Protein AF-A0A9K3DNF1-F1 (afdb_monomer)

Secondary structure (DSSP, 8-state):
------GGGPPP---HHHHHHHHHHHT--GGG---PPPTT--GGGPPTT-----HHHHHHH-PPP---HHHHHHHHHHT--GGGS-HHHHTT---

Solvent-accessible surface area (backbone atoms only — not comparable to full-atom values): 6182 Å² total; per-residue (Å²): 139,76,80,82,72,63,66,59,80,43,60,48,82,58,47,56,67,56,49,52,50,49,26,62,77,64,70,51,64,70,90,72,65,83,71,52,62,51,69,86,45,34,60,86,68,54,57,89,98,56,80,48,76,53,69,67,53,41,70,73,66,71,57,81,76,77,88,40,70,69,55,52,50,51,32,56,72,71,70,46,39,62,69,71,54,48,73,79,64,59,70,70,75,68,134

Sequence (95 aa):
MGACKDLSVSFSRLTQEEVEAFCMEWGIGLKFNPVAPGCDKSVDQCPSGSIALYCRHFEFSNLRHPFSTFVLNVLEYYRVSFGQIHPNGMARVTF

pLDDT: mean 74.96, std 14.17, range [34.84, 92.94]

Mean predicted aligned error: 8.55 Å

Foldseek 3Di:
DPPPPDLQPDFDPDDPVNQVVLCVVLVNDCVLVDDDDDRPDGLLNDDQPDADEDSVVCVVLVDRDPPDPVVSVVCNVVVHHPPVCDSVNCVVPDD

Structure (mmCIF, N/CA/C/O backbone):
data_AF-A0A9K3DNF1-F1
#
_entry.id   AF-A0A9K3DNF1-F1
#
loop_
_atom_site.group_PDB
_atom_site.id
_atom_site.type_symbol
_atom_site.label_atom_id
_atom_site.label_alt_id
_atom_site.label_comp_id
_atom_site.label_asym_id
_atom_site.label_entity_id
_atom_site.label_seq_id
_atom_site.pdbx_PDB_ins_code
_atom_site.Cartn_x
_atom_site.Cartn_y
_atom_site.Cartn_z
_atom_site.occupancy
_atom_site.B_iso_or_equiv
_atom_site.auth_seq_id
_atom_site.auth_comp_id
_atom_site.auth_asym_id
_atom_site.auth_atom_id
_atom_site.pdbx_PDB_model_num
ATOM 1 N N . MET A 1 1 ? 14.290 -9.248 -23.546 1.00 35.06 1 MET A N 1
ATOM 2 C CA . MET A 1 1 ? 13.600 -10.387 -22.903 1.00 35.06 1 MET A CA 1
ATOM 3 C C . MET A 1 1 ? 14.280 -10.669 -21.571 1.00 35.06 1 MET A C 1
ATOM 5 O O . MET A 1 1 ? 15.208 -11.460 -21.519 1.00 35.06 1 MET A O 1
ATOM 9 N N . GLY A 1 2 ? 13.903 -9.946 -20.516 1.00 43.19 2 GLY A N 1
ATOM 10 C CA . GLY A 1 2 ? 14.322 -10.290 -19.157 1.00 43.19 2 GLY A CA 1
ATOM 11 C C . GLY A 1 2 ? 13.291 -11.254 -18.589 1.00 43.19 2 GLY A C 1
ATOM 12 O O . GLY A 1 2 ? 12.101 -10.973 -18.707 1.00 43.19 2 GLY A O 1
ATOM 13 N N . ALA A 1 3 ? 13.725 -12.392 -18.048 1.00 47.84 3 ALA A N 1
ATOM 14 C CA . ALA A 1 3 ? 12.833 -13.327 -17.374 1.00 47.84 3 ALA A CA 1
ATOM 15 C C . ALA A 1 3 ? 11.945 -12.562 -16.380 1.00 47.84 3 ALA A C 1
ATOM 17 O O . ALA A 1 3 ? 12.449 -11.756 -15.592 1.00 47.84 3 ALA A O 1
ATOM 18 N N . CYS A 1 4 ? 10.632 -12.783 -16.461 1.00 55.00 4 CYS A N 1
ATOM 19 C CA . CYS A 1 4 ? 9.657 -12.239 -15.528 1.00 55.00 4 CYS A CA 1
ATOM 20 C C . CYS A 1 4 ? 9.979 -12.845 -14.159 1.00 55.00 4 CYS A C 1
ATOM 22 O O . CYS A 1 4 ? 9.591 -13.975 -13.878 1.00 55.00 4 CYS A O 1
ATOM 24 N N . LYS A 1 5 ? 10.806 -12.153 -13.363 1.00 59.12 5 LYS A N 1
ATOM 25 C CA . LYS A 1 5 ? 11.137 -12.584 -12.005 1.00 59.12 5 LYS A CA 1
ATOM 26 C C . LYS A 1 5 ? 9.823 -12.724 -11.261 1.00 59.12 5 LYS A C 1
ATOM 28 O O . LYS A 1 5 ? 9.079 -11.751 -11.152 1.00 59.12 5 LYS A O 1
ATOM 33 N N . ASP A 1 6 ? 9.549 -13.931 -10.794 1.00 65.81 6 ASP A N 1
ATOM 34 C CA . ASP A 1 6 ? 8.395 -14.178 -9.960 1.00 65.81 6 ASP A CA 1
ATOM 35 C C . ASP A 1 6 ? 8.570 -13.392 -8.653 1.00 65.81 6 ASP A C 1
ATOM 37 O O . ASP A 1 6 ? 9.475 -13.635 -7.847 1.00 65.81 6 ASP A O 1
ATOM 41 N N . LEU A 1 7 ? 7.742 -12.361 -8.496 1.00 64.88 7 LEU A N 1
ATOM 42 C CA . LEU A 1 7 ? 7.775 -11.483 -7.334 1.00 64.88 7 LEU A CA 1
ATOM 43 C C . LEU A 1 7 ? 7.215 -12.179 -6.090 1.00 64.88 7 LEU A C 1
ATOM 45 O O . LEU A 1 7 ? 7.453 -11.697 -4.985 1.00 64.88 7 LEU A O 1
ATOM 49 N N . SER A 1 8 ? 6.506 -13.303 -6.243 1.00 63.25 8 SER A N 1
ATOM 50 C CA . SER A 1 8 ? 5.999 -14.083 -5.110 1.00 63.25 8 SER A CA 1
ATOM 51 C C . SER A 1 8 ? 7.131 -14.734 -4.309 1.00 63.25 8 SER A C 1
ATOM 53 O O . SER A 1 8 ? 7.067 -14.750 -3.086 1.00 63.25 8 SER A O 1
ATOM 55 N N . VAL A 1 9 ? 8.219 -15.145 -4.974 1.00 66.38 9 VAL A N 1
ATOM 56 C CA . VAL A 1 9 ? 9.403 -15.777 -4.351 1.00 66.38 9 VAL A CA 1
ATOM 57 C C . VAL A 1 9 ? 10.562 -14.804 -4.105 1.00 66.38 9 VAL A C 1
ATOM 59 O O . VAL A 1 9 ? 11.681 -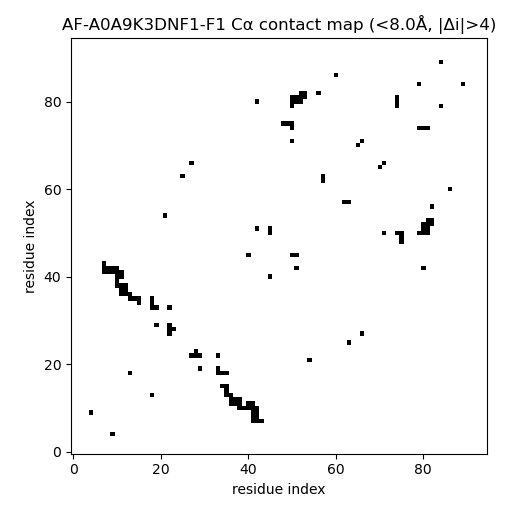15.213 -3.796 1.00 66.38 9 VAL A O 1
ATOM 62 N N . SER A 1 10 ? 10.326 -13.503 -4.288 1.00 68.94 10 SER A N 1
ATOM 63 C CA . SER A 1 10 ? 11.339 -12.471 -4.071 1.00 68.94 10 SER A CA 1
ATOM 64 C C . SER A 1 10 ? 11.298 -11.972 -2.626 1.00 68.94 10 SER A C 1
ATOM 66 O O . SER A 1 10 ? 10.247 -11.569 -2.134 1.00 68.94 10 SER A O 1
ATOM 68 N N . PHE A 1 11 ? 12.456 -11.949 -1.967 1.00 73.62 11 PHE A N 1
ATOM 69 C CA . PHE A 1 11 ? 12.596 -11.431 -0.606 1.00 73.62 11 PHE A CA 1
ATOM 70 C C . PHE A 1 11 ? 12.886 -9.934 -0.618 1.00 73.62 11 PHE A C 1
ATOM 72 O O . PHE A 1 11 ? 13.705 -9.446 -1.405 1.00 73.62 11 PHE A O 1
ATOM 79 N N . SER A 1 12 ? 12.223 -9.209 0.274 1.00 75.25 12 SER A N 1
ATOM 80 C CA . SER A 1 12 ? 12.521 -7.803 0.510 1.00 75.25 12 SER A CA 1
ATOM 81 C C . SER A 1 12 ? 13.779 -7.657 1.371 1.00 75.25 12 SER A C 1
ATOM 83 O O . SER A 1 12 ? 14.103 -8.524 2.180 1.00 75.25 12 SER A O 1
ATOM 85 N N . ARG A 1 13 ? 14.486 -6.540 1.192 1.00 81.00 13 ARG A N 1
ATOM 86 C CA . ARG A 1 13 ? 15.591 -6.097 2.058 1.00 81.00 13 ARG A CA 1
ATOM 87 C C . ARG A 1 13 ? 15.324 -4.719 2.662 1.00 81.00 13 ARG A C 1
ATOM 89 O O . ARG A 1 13 ? 16.262 -4.089 3.134 1.00 81.00 13 ARG A O 1
ATOM 96 N N . LEU A 1 14 ? 14.075 -4.255 2.578 1.00 86.62 14 LEU A N 1
ATOM 97 C CA . LEU A 1 14 ? 13.704 -2.930 3.049 1.00 86.62 14 LEU A CA 1
ATOM 98 C C . LEU A 1 14 ? 13.893 -2.835 4.559 1.00 86.62 14 LEU A C 1
ATOM 100 O O . LEU A 1 14 ? 13.439 -3.716 5.294 1.00 86.62 14 LEU A O 1
ATOM 104 N N . THR A 1 15 ? 14.527 -1.759 5.010 1.00 90.81 15 THR A N 1
ATOM 105 C CA . THR A 1 15 ? 14.551 -1.410 6.430 1.00 90.81 15 THR A CA 1
ATOM 106 C C . THR A 1 15 ? 13.224 -0.773 6.844 1.00 90.81 15 THR A C 1
ATOM 108 O O . THR A 1 15 ? 12.402 -0.385 6.009 1.00 90.81 15 THR A O 1
ATOM 111 N N . GLN A 1 16 ? 12.989 -0.665 8.152 1.00 92.19 16 GLN A N 1
ATOM 112 C CA . GLN A 1 16 ? 11.782 -0.013 8.662 1.00 92.19 16 GLN A CA 1
ATOM 113 C C . GLN A 1 16 ? 11.737 1.469 8.263 1.00 92.19 16 GLN A C 1
ATOM 115 O O . GLN A 1 16 ? 10.681 1.971 7.885 1.00 92.19 16 GLN A O 1
ATOM 120 N N . GLU A 1 17 ? 12.888 2.142 8.253 1.00 92.94 17 GLU A N 1
ATOM 121 C CA . GLU A 1 17 ? 13.010 3.539 7.833 1.00 92.94 17 GLU A CA 1
ATOM 122 C C . GLU A 1 17 ? 12.641 3.722 6.353 1.00 92.94 17 GLU A C 1
ATOM 124 O O . GLU A 1 17 ? 11.951 4.677 5.997 1.00 92.94 17 GLU A O 1
ATOM 129 N N . GLU A 1 18 ? 13.046 2.789 5.483 1.00 91.75 18 GLU A N 1
ATOM 130 C CA . GLU A 1 18 ? 12.684 2.816 4.060 1.00 91.75 18 GLU A CA 1
ATOM 131 C C . GLU A 1 18 ? 11.177 2.598 3.851 1.00 91.75 18 GLU A C 1
ATOM 133 O O . GLU A 1 18 ? 10.568 3.239 2.993 1.00 91.75 18 GLU A O 1
ATOM 138 N N . VAL A 1 19 ? 10.548 1.740 4.662 1.00 91.25 19 VAL A N 1
ATOM 139 C CA . VAL A 1 19 ? 9.092 1.526 4.631 1.00 91.25 19 VAL A CA 1
ATOM 140 C C . VAL A 1 19 ? 8.330 2.770 5.081 1.00 91.25 19 VAL A C 1
ATOM 142 O O . VAL A 1 19 ? 7.328 3.136 4.462 1.00 91.25 19 VAL A O 1
ATOM 145 N N . GLU A 1 20 ? 8.791 3.444 6.130 1.00 92.19 20 GLU A N 1
ATOM 146 C CA . GLU A 1 20 ? 8.183 4.690 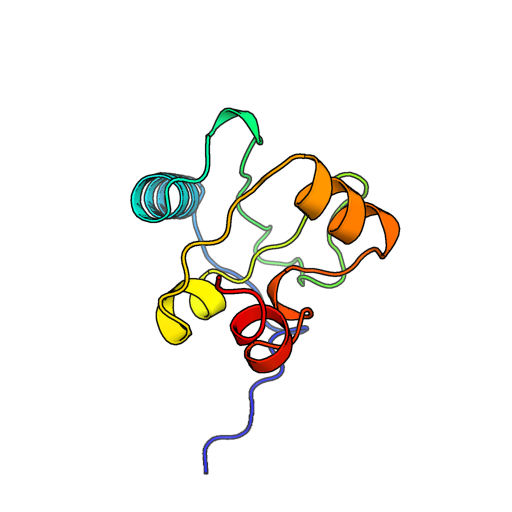6.603 1.00 92.19 20 GLU A CA 1
ATOM 147 C C . GLU A 1 20 ? 8.329 5.816 5.577 1.00 92.19 20 GLU A C 1
ATOM 149 O O . GLU A 1 20 ? 7.355 6.520 5.297 1.00 92.19 20 GLU A O 1
ATOM 154 N N . ALA A 1 21 ? 9.507 5.941 4.958 1.00 92.12 21 ALA A N 1
A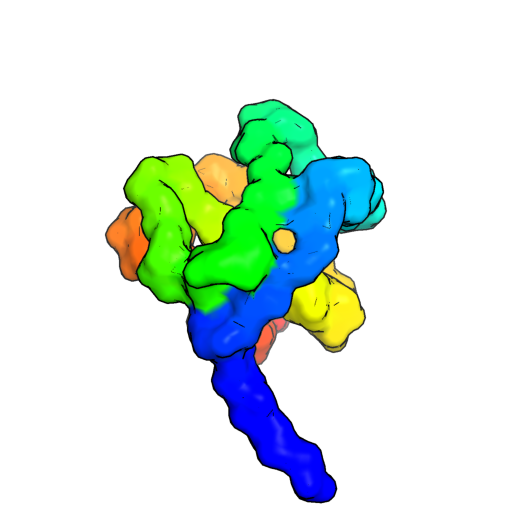TOM 155 C CA . ALA A 1 21 ? 9.746 6.886 3.870 1.00 92.12 21 ALA A CA 1
ATOM 156 C C . ALA A 1 21 ? 8.804 6.635 2.684 1.00 92.12 21 ALA A C 1
ATOM 158 O O . ALA A 1 21 ? 8.145 7.565 2.213 1.00 92.12 21 ALA A O 1
ATOM 159 N N . PHE A 1 22 ? 8.662 5.373 2.269 1.00 89.81 22 PHE A N 1
ATOM 160 C CA . PHE A 1 22 ? 7.714 4.972 1.231 1.00 89.81 22 PHE A CA 1
ATOM 161 C C . PHE A 1 22 ? 6.268 5.330 1.608 1.00 89.81 22 PHE A C 1
ATOM 163 O O . PHE A 1 22 ? 5.523 5.887 0.800 1.00 89.81 22 PHE A O 1
ATOM 170 N N . CYS A 1 23 ? 5.857 5.062 2.851 1.00 89.62 23 CYS A N 1
ATOM 171 C CA . CYS A 1 23 ? 4.514 5.404 3.316 1.00 89.62 23 CYS A CA 1
ATOM 172 C C . CYS A 1 23 ? 4.256 6.916 3.253 1.00 89.62 23 CYS A C 1
ATOM 174 O O . CYS A 1 23 ? 3.183 7.330 2.813 1.00 89.62 23 CYS A O 1
ATOM 176 N N . MET A 1 24 ? 5.234 7.743 3.633 1.00 89.06 24 MET A N 1
ATOM 177 C CA . MET A 1 24 ? 5.128 9.201 3.521 1.00 89.06 24 MET A CA 1
ATOM 178 C C . MET A 1 24 ? 5.022 9.664 2.063 1.00 89.06 24 MET A C 1
ATOM 180 O O . MET A 1 24 ? 4.158 10.484 1.753 1.00 89.06 24 MET A O 1
ATOM 184 N N . GLU A 1 25 ? 5.849 9.121 1.166 1.00 89.12 25 GLU A N 1
ATOM 185 C CA . GLU A 1 25 ? 5.855 9.472 -0.261 1.00 89.12 25 GLU A CA 1
ATOM 186 C C . GLU A 1 25 ? 4.511 9.167 -0.944 1.00 89.12 25 GLU A C 1
ATOM 188 O O . GLU A 1 25 ? 3.981 9.981 -1.708 1.00 89.12 25 GLU A O 1
ATOM 193 N N . TRP A 1 26 ? 3.922 8.012 -0.623 1.00 83.88 26 TRP A N 1
ATOM 194 C CA . TRP A 1 26 ? 2.687 7.527 -1.244 1.00 83.88 26 TRP A CA 1
ATOM 195 C C . TRP A 1 26 ? 1.414 7.863 -0.455 1.00 83.88 26 TRP A C 1
ATOM 197 O O . TRP A 1 26 ? 0.315 7.490 -0.870 1.00 83.88 26 TRP A O 1
ATOM 207 N N . GLY A 1 27 ? 1.534 8.605 0.651 1.00 84.12 27 GLY A N 1
ATOM 208 C CA . GLY A 1 27 ? 0.399 9.049 1.464 1.00 84.12 27 GLY A CA 1
ATOM 209 C C . GLY A 1 27 ? -0.298 7.924 2.238 1.00 84.12 27 GLY A C 1
ATOM 210 O O . GLY A 1 27 ? -1.493 8.013 2.528 1.00 84.12 27 GLY A O 1
ATOM 211 N N . ILE A 1 28 ? 0.429 6.858 2.572 1.00 85.69 28 ILE A N 1
ATOM 212 C CA . ILE A 1 28 ? -0.056 5.750 3.396 1.00 85.69 28 ILE A CA 1
ATOM 213 C C . ILE A 1 28 ? 0.060 6.160 4.865 1.00 85.69 28 ILE A C 1
ATOM 215 O O . ILE A 1 28 ? 1.141 6.437 5.378 1.00 85.69 28 ILE A O 1
ATOM 219 N N . GLY A 1 29 ? -1.071 6.218 5.566 1.00 85.19 29 GLY A N 1
ATOM 220 C CA . GLY A 1 29 ? -1.087 6.650 6.961 1.00 85.19 29 GLY A CA 1
ATOM 221 C C . GLY A 1 29 ? -0.397 5.654 7.899 1.00 85.19 29 GLY A C 1
ATOM 222 O O . GLY A 1 29 ? -0.760 4.482 7.927 1.00 85.19 29 GLY A O 1
ATOM 223 N N . LEU A 1 30 ? 0.494 6.137 8.771 1.00 85.56 30 LEU A N 1
ATOM 224 C CA . LEU A 1 30 ? 1.170 5.313 9.791 1.00 85.56 30 LEU A CA 1
ATOM 225 C C . LEU A 1 30 ? 0.203 4.612 10.764 1.00 85.56 30 LEU A C 1
ATOM 227 O O . LEU A 1 30 ? 0.551 3.605 11.370 1.00 85.56 30 LEU A O 1
ATOM 231 N N . LYS A 1 31 ? -1.048 5.086 10.861 1.00 86.50 31 LYS A N 1
ATOM 232 C CA . LYS A 1 31 ? -2.137 4.425 11.604 1.00 86.50 31 LYS A CA 1
ATOM 233 C C . LYS A 1 31 ? -2.417 2.985 11.153 1.00 86.50 31 LYS A C 1
ATOM 235 O O . LYS A 1 31 ? -3.052 2.243 11.892 1.00 86.50 31 LYS A O 1
ATOM 240 N N . PHE A 1 32 ? -1.985 2.608 9.947 1.00 84.75 32 PHE A N 1
ATOM 241 C CA . PHE A 1 32 ? -2.098 1.246 9.426 1.00 84.75 32 PHE A CA 1
ATOM 242 C C . PHE A 1 32 ? -0.973 0.318 9.910 1.00 84.75 32 PHE A C 1
ATOM 244 O O . PHE A 1 32 ? -0.935 -0.832 9.491 1.00 84.75 32 PHE A O 1
ATOM 251 N N . ASN A 1 33 ? -0.086 0.803 10.790 1.00 89.19 33 ASN A N 1
ATOM 252 C CA . ASN A 1 33 ? 1.028 0.054 11.368 1.00 89.19 33 ASN A CA 1
ATOM 253 C C . ASN A 1 33 ? 1.901 -0.634 10.295 1.00 89.19 33 ASN A C 1
ATOM 255 O O . ASN A 1 33 ? 1.957 -1.864 10.251 1.00 89.19 33 ASN A O 1
ATOM 259 N N . PRO A 1 34 ? 2.535 0.133 9.385 1.00 89.44 34 PRO A N 1
ATOM 260 C CA . PRO A 1 34 ? 3.389 -0.441 8.354 1.00 89.44 34 PRO A CA 1
ATOM 261 C C . PRO A 1 34 ? 4.634 -1.079 8.983 1.00 89.44 34 PRO A C 1
ATOM 263 O O . PRO A 1 34 ? 5.335 -0.451 9.775 1.00 89.44 34 PRO A O 1
ATOM 266 N N . VAL A 1 35 ? 4.917 -2.328 8.612 1.00 90.56 35 VAL A N 1
ATOM 267 C CA . VAL A 1 35 ? 6.041 -3.105 9.150 1.00 90.56 35 VAL A CA 1
ATOM 268 C C . VAL A 1 35 ? 6.912 -3.599 8.006 1.00 90.56 35 VAL A C 1
ATOM 270 O O . VAL A 1 35 ? 6.403 -4.131 7.014 1.00 90.56 35 VAL A O 1
ATOM 273 N N . ALA A 1 36 ? 8.22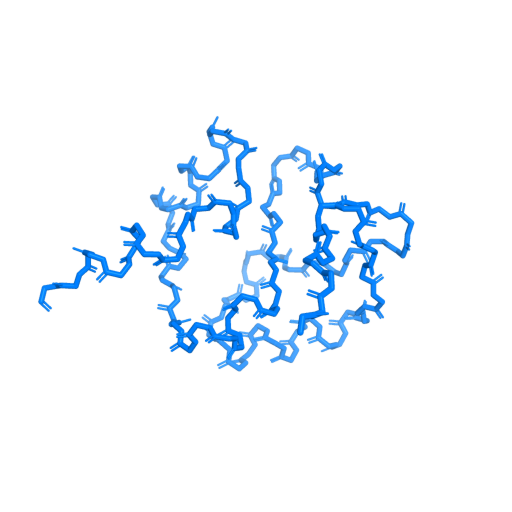7 -3.455 8.158 1.00 89.06 36 ALA A N 1
ATOM 274 C CA . ALA A 1 36 ? 9.183 -4.033 7.235 1.00 89.06 36 ALA A CA 1
ATOM 275 C C . ALA A 1 36 ? 9.056 -5.566 7.195 1.00 89.06 36 ALA A C 1
ATOM 277 O O . ALA A 1 36 ? 9.047 -6.225 8.240 1.00 89.06 36 ALA A O 1
ATOM 278 N N . PRO A 1 37 ? 8.946 -6.166 5.998 1.00 83.19 37 PRO A N 1
ATOM 279 C CA . PRO A 1 37 ? 8.947 -7.616 5.866 1.00 83.19 37 PRO A CA 1
ATOM 280 C C . PRO A 1 37 ? 10.279 -8.203 6.352 1.00 83.19 37 PRO A C 1
ATOM 282 O O . PRO A 1 37 ? 11.341 -7.617 6.153 1.00 83.19 37 PRO A O 1
ATOM 285 N N . GLY A 1 38 ? 10.225 -9.392 6.955 1.00 81.81 38 GLY A N 1
ATOM 286 C CA . GLY A 1 38 ? 11.435 -10.137 7.307 1.00 81.81 38 GLY A CA 1
ATOM 287 C C . GLY A 1 38 ? 12.233 -10.523 6.060 1.00 81.81 38 GLY A C 1
ATOM 288 O O . GLY A 1 38 ? 11.652 -10.866 5.031 1.00 81.81 38 GLY A O 1
ATOM 289 N N . CYS A 1 39 ? 13.564 -10.501 6.156 1.00 77.62 39 CYS A N 1
ATOM 290 C CA . CYS A 1 39 ? 14.475 -10.801 5.043 1.00 77.62 39 CYS A CA 1
ATOM 291 C C . CYS A 1 39 ? 14.352 -12.237 4.495 1.00 77.62 39 CYS A C 1
ATOM 293 O O . CYS A 1 39 ? 14.889 -12.544 3.432 1.00 77.62 39 CYS A O 1
ATOM 295 N N . ASP A 1 40 ? 13.683 -13.118 5.234 1.00 78.88 40 ASP A N 1
ATOM 296 C CA . ASP A 1 40 ? 13.457 -14.536 4.964 1.00 78.88 40 ASP A CA 1
ATOM 297 C C . ASP A 1 40 ? 11.987 -14.865 4.658 1.00 78.88 40 ASP A C 1
ATOM 299 O O . ASP A 1 40 ? 11.649 -16.026 4.426 1.00 78.88 40 ASP A O 1
ATOM 303 N N . LYS A 1 41 ? 11.106 -13.856 4.640 1.00 74.75 41 LYS A N 1
ATOM 304 C CA . LYS A 1 41 ? 9.672 -14.039 4.409 1.00 74.75 41 LYS A CA 1
ATOM 305 C C . LYS A 1 41 ? 9.279 -13.572 3.020 1.00 74.75 41 LYS A C 1
ATOM 307 O O . LYS A 1 41 ? 9.502 -12.424 2.633 1.00 74.75 41 LYS A O 1
ATOM 312 N N . SER A 1 42 ? 8.663 -14.477 2.279 1.00 75.12 42 SER A N 1
ATOM 313 C CA . SER A 1 42 ? 8.030 -14.192 1.002 1.00 75.12 42 SER A CA 1
ATOM 314 C C . SER A 1 42 ? 6.620 -13.621 1.212 1.00 75.12 42 SER A C 1
ATOM 316 O O . SER A 1 42 ? 6.010 -13.764 2.275 1.00 75.12 42 SER A O 1
ATOM 318 N N . VAL A 1 43 ? 6.103 -12.914 0.206 1.00 74.00 43 VAL A N 1
ATOM 319 C CA . VAL A 1 43 ? 4.824 -12.183 0.306 1.00 74.00 43 VAL A CA 1
ATOM 320 C C . VAL A 1 43 ? 3.614 -13.114 0.461 1.00 74.00 43 VAL A C 1
ATOM 322 O O . VAL A 1 43 ? 2.627 -12.739 1.093 1.00 74.00 43 VAL A O 1
ATOM 325 N N . ASP A 1 44 ? 3.693 -14.339 -0.052 1.00 73.31 44 ASP A N 1
ATOM 326 C CA . ASP A 1 44 ? 2.692 -15.395 0.149 1.00 73.31 44 ASP A CA 1
ATOM 327 C C . ASP A 1 44 ? 2.586 -15.857 1.615 1.00 73.31 44 ASP A C 1
ATOM 329 O O . ASP A 1 44 ? 1.565 -16.416 2.007 1.00 73.31 44 ASP A O 1
ATOM 333 N N . GLN A 1 45 ? 3.590 -15.564 2.449 1.00 77.25 45 GLN A N 1
ATOM 334 C CA . GLN A 1 45 ? 3.604 -15.858 3.886 1.00 77.25 45 GLN A CA 1
ATOM 335 C C . GLN A 1 45 ? 3.220 -14.640 4.744 1.00 77.25 45 GLN A C 1
ATOM 337 O O . GLN A 1 45 ? 3.688 -14.480 5.876 1.00 77.25 45 GLN A O 1
ATOM 342 N N . CYS A 1 46 ? 2.375 -13.753 4.210 1.00 78.38 46 CYS A N 1
ATOM 343 C CA . CYS A 1 46 ? 1.880 -12.597 4.950 1.00 78.38 46 CYS A CA 1
ATOM 344 C C . CYS A 1 46 ? 1.137 -13.046 6.231 1.00 78.38 46 CYS A C 1
ATOM 346 O O . CYS A 1 46 ? 0.266 -13.920 6.156 1.00 78.38 46 CYS A O 1
ATOM 348 N N . PRO A 1 47 ? 1.456 -12.479 7.414 1.00 81.75 47 PRO A N 1
ATOM 349 C CA . PRO A 1 47 ? 0.744 -12.795 8.648 1.00 81.75 47 PRO A CA 1
ATOM 350 C C . PRO A 1 47 ? -0.763 -12.544 8.525 1.00 81.75 47 PRO A C 1
ATOM 352 O O . PRO A 1 47 ? -1.203 -11.611 7.855 1.00 81.75 47 PRO A O 1
ATOM 355 N N . SER A 1 48 ? -1.573 -13.351 9.214 1.00 81.94 48 SER A N 1
ATOM 356 C CA . SER A 1 48 ? -3.021 -13.110 9.269 1.00 81.94 48 SER A CA 1
ATOM 357 C C . SER A 1 48 ? -3.324 -11.733 9.871 1.00 81.94 48 SER A C 1
ATOM 359 O O . SER A 1 48 ? -2.699 -11.341 10.855 1.00 81.94 48 SER A O 1
ATOM 361 N N . GLY A 1 49 ? -4.275 -11.009 9.274 1.00 82.19 49 GLY A N 1
ATOM 362 C CA . GLY A 1 49 ? -4.607 -9.628 9.648 1.00 82.19 49 GLY A CA 1
ATOM 363 C C . GLY A 1 49 ? -3.654 -8.569 9.078 1.00 82.19 49 GLY A C 1
ATOM 364 O O . GLY A 1 49 ? -3.734 -7.407 9.460 1.00 82.19 49 GLY A O 1
ATOM 365 N N . SER A 1 50 ? -2.732 -8.954 8.190 1.00 83.31 50 SER A N 1
ATOM 366 C CA . SER A 1 50 ? -1.838 -8.036 7.477 1.00 83.31 50 SER A CA 1
ATOM 367 C C . SER A 1 50 ? -2.118 -8.049 5.974 1.00 83.31 50 SER A C 1
ATOM 369 O O . SER A 1 50 ? -2.612 -9.032 5.424 1.00 83.31 50 SER A O 1
ATOM 371 N N . ILE A 1 51 ? -1.774 -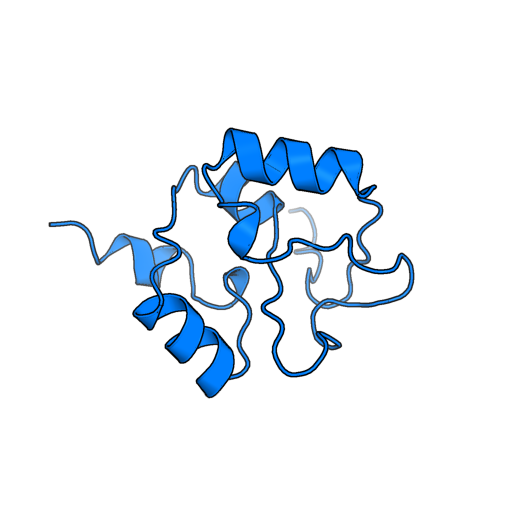6.950 5.299 1.00 81.75 51 ILE A N 1
ATOM 372 C CA . ILE A 1 51 ? -1.847 -6.827 3.840 1.00 81.75 51 ILE A CA 1
ATOM 373 C C . ILE A 1 51 ? -0.433 -6.608 3.320 1.00 81.75 51 ILE A C 1
ATOM 375 O O . ILE A 1 51 ? 0.237 -5.650 3.702 1.00 81.75 51 ILE A O 1
ATOM 379 N N . ALA A 1 52 ? 0.019 -7.479 2.421 1.00 83.75 52 ALA A N 1
ATOM 380 C CA . ALA A 1 52 ? 1.309 -7.313 1.772 1.00 83.75 52 ALA A CA 1
ATOM 381 C C . ALA A 1 52 ? 1.225 -6.318 0.607 1.00 83.75 52 ALA A C 1
ATOM 383 O O . ALA A 1 52 ? 0.327 -6.389 -0.242 1.00 83.75 52 ALA A O 1
ATOM 384 N N . LEU A 1 53 ? 2.205 -5.415 0.547 1.00 80.81 53 LEU A N 1
ATOM 385 C CA . LEU A 1 53 ? 2.346 -4.413 -0.504 1.00 80.81 53 LEU A CA 1
ATOM 386 C C . LEU A 1 53 ? 3.656 -4.615 -1.261 1.00 80.81 53 LEU A C 1
ATOM 388 O O . LEU A 1 53 ? 4.718 -4.801 -0.672 1.00 80.81 53 LEU A O 1
ATOM 392 N N . TYR A 1 54 ? 3.580 -4.517 -2.584 1.00 81.19 54 TYR A N 1
ATOM 393 C CA . TYR A 1 54 ? 4.753 -4.486 -3.445 1.00 81.19 54 TYR A CA 1
ATOM 394 C C . TYR A 1 54 ? 5.099 -3.033 -3.756 1.00 81.19 54 TYR A C 1
ATOM 396 O O . TYR A 1 54 ? 4.468 -2.448 -4.629 1.00 81.19 54 TYR A O 1
ATOM 404 N N . CYS A 1 55 ? 6.109 -2.453 -3.101 1.00 79.56 55 CYS A N 1
ATOM 405 C CA . CYS A 1 55 ? 6.510 -1.052 -3.337 1.00 79.56 55 CYS A CA 1
ATOM 406 C C . CYS A 1 55 ? 6.768 -0.770 -4.828 1.00 79.56 5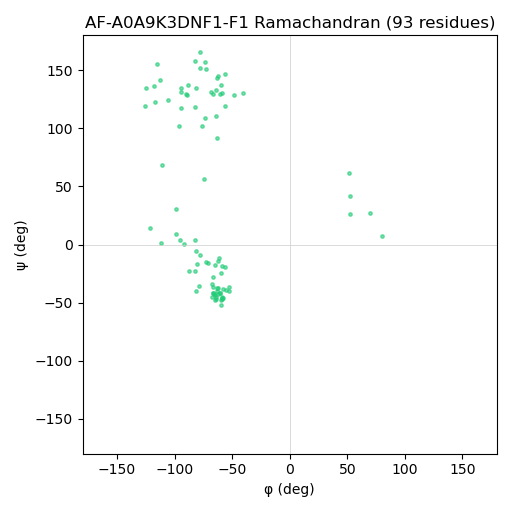5 CYS A C 1
ATOM 408 O O . CYS A 1 55 ? 6.268 0.198 -5.395 1.00 79.56 55 CYS A O 1
ATOM 410 N N . ARG A 1 56 ? 7.402 -1.729 -5.510 1.00 78.06 56 ARG A N 1
ATOM 411 C CA . ARG A 1 56 ? 7.687 -1.675 -6.948 1.00 78.06 56 ARG A CA 1
ATOM 412 C C . ARG A 1 56 ? 6.439 -1.566 -7.839 1.00 78.06 56 ARG A C 1
ATOM 414 O O . ARG A 1 56 ? 6.529 -1.076 -8.960 1.00 78.06 56 ARG A O 1
ATOM 421 N N . HIS A 1 57 ? 5.272 -2.013 -7.366 1.00 75.75 57 HIS A N 1
ATOM 422 C CA . HIS A 1 57 ? 4.000 -1.821 -8.071 1.00 75.75 57 HIS A CA 1
ATOM 423 C C . HIS A 1 57 ? 3.608 -0.340 -8.127 1.00 75.75 57 HIS A C 1
ATOM 425 O O . HIS A 1 57 ? 3.168 0.132 -9.173 1.00 75.75 57 HIS A O 1
ATOM 431 N N . PHE A 1 58 ? 3.796 0.393 -7.030 1.00 77.00 58 PHE A N 1
ATOM 432 C CA . PHE A 1 58 ? 3.489 1.822 -6.947 1.00 77.00 58 PHE A CA 1
ATOM 433 C C . PHE A 1 58 ? 4.436 2.619 -7.846 1.00 77.00 58 PHE A C 1
ATOM 435 O O . PHE A 1 58 ? 3.982 3.405 -8.674 1.00 77.00 58 PHE A O 1
ATOM 442 N N . GLU A 1 59 ? 5.733 2.306 -7.787 1.00 76.81 59 GLU A N 1
ATOM 443 C CA . GLU A 1 59 ? 6.762 2.922 -8.634 1.00 76.81 59 GLU A CA 1
ATOM 444 C C . GLU A 1 59 ? 6.488 2.738 -10.136 1.00 7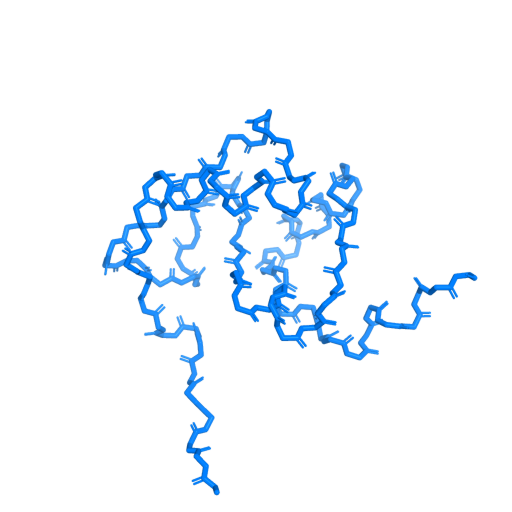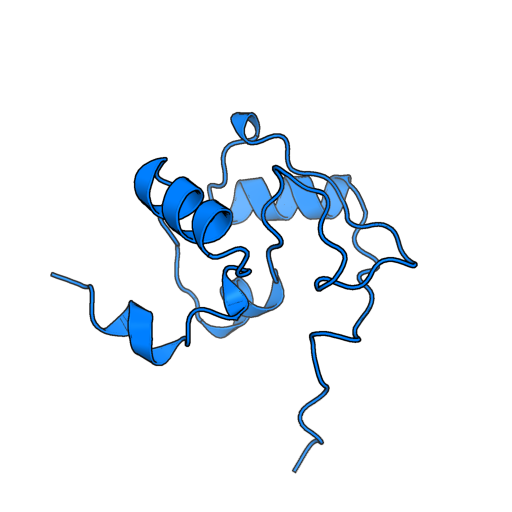6.81 59 GLU A C 1
ATOM 446 O O . GLU A 1 59 ? 6.585 3.692 -10.905 1.00 76.81 59 GLU A O 1
ATOM 451 N N . PHE A 1 60 ? 6.132 1.523 -10.576 1.00 74.00 60 PHE A N 1
ATOM 452 C CA . PHE A 1 60 ? 5.903 1.254 -12.001 1.00 74.00 60 PHE A CA 1
ATOM 453 C C . PHE A 1 60 ? 4.548 1.732 -12.519 1.00 74.00 60 PHE A C 1
ATOM 455 O O . PHE A 1 60 ? 4.449 2.108 -13.685 1.00 74.00 60 PHE A O 1
ATOM 462 N N . SER A 1 61 ? 3.496 1.654 -11.702 1.00 70.88 61 SER A N 1
ATOM 463 C CA . SER A 1 61 ? 2.149 2.047 -12.130 1.00 70.88 61 SER A CA 1
ATOM 464 C C . SER A 1 61 ? 1.922 3.554 -12.035 1.00 70.88 61 SER A C 1
ATOM 466 O O . SER A 1 61 ? 1.042 4.076 -12.716 1.00 70.88 61 SER A O 1
ATOM 468 N N . ASN A 1 62 ? 2.703 4.248 -11.198 1.00 70.00 62 ASN A N 1
ATOM 469 C CA . ASN A 1 62 ? 2.494 5.645 -10.827 1.00 70.00 62 ASN A CA 1
ATOM 470 C C . ASN A 1 62 ? 1.062 5.924 -10.317 1.00 70.00 62 ASN A C 1
ATOM 472 O O . ASN A 1 62 ? 0.540 7.033 -10.446 1.00 70.00 62 ASN A O 1
ATOM 476 N N . LEU A 1 63 ? 0.400 4.902 -9.764 1.00 71.06 63 LEU A N 1
ATOM 477 C CA . LEU A 1 63 ? -0.943 5.005 -9.208 1.00 71.06 63 LEU A CA 1
ATOM 478 C C . LEU A 1 63 ? -0.870 5.271 -7.708 1.00 71.06 63 LEU A C 1
ATOM 480 O O . LEU A 1 63 ? -0.156 4.602 -6.962 1.00 71.06 63 LEU A O 1
ATOM 484 N N . ARG A 1 64 ? -1.678 6.227 -7.247 1.00 71.62 64 ARG A N 1
ATOM 485 C CA . ARG A 1 64 ? -1.951 6.414 -5.822 1.00 71.62 64 ARG A CA 1
ATOM 486 C C . ARG A 1 64 ? -3.225 5.674 -5.470 1.00 71.62 64 ARG A C 1
ATOM 488 O O . ARG A 1 64 ? -4.297 5.993 -5.980 1.00 71.62 64 ARG A O 1
ATOM 495 N N . HIS A 1 65 ? -3.105 4.688 -4.595 1.00 71.69 65 HIS A N 1
ATOM 496 C CA . HIS A 1 65 ? -4.237 3.866 -4.206 1.00 71.69 65 HIS A CA 1
ATOM 497 C C . HIS A 1 65 ? -4.901 4.403 -2.937 1.00 71.69 65 HIS A C 1
ATOM 499 O O . HIS A 1 65 ? -4.214 4.662 -1.948 1.00 71.69 65 HIS A O 1
ATOM 505 N N . PRO A 1 66 ? -6.236 4.557 -2.921 1.00 72.44 66 PRO A N 1
ATOM 506 C CA . PRO A 1 66 ? -6.939 4.903 -1.700 1.00 72.44 66 PRO A CA 1
ATOM 507 C C . PRO A 1 66 ? -6.979 3.686 -0.767 1.00 72.44 66 PRO A C 1
ATOM 509 O O . PRO A 1 66 ? -7.732 2.737 -0.991 1.00 72.44 66 PRO A O 1
ATOM 512 N N . PHE A 1 67 ? -6.214 3.738 0.327 1.00 76.44 67 PHE A N 1
ATOM 513 C CA . PHE A 1 67 ? -6.261 2.769 1.433 1.00 76.44 67 PHE A CA 1
ATOM 514 C C . PHE A 1 67 ? -7.514 2.983 2.302 1.00 76.44 67 PHE A C 1
ATOM 516 O O . PHE A 1 67 ? -7.444 3.254 3.501 1.00 76.44 67 PHE A O 1
ATOM 523 N N . SER A 1 68 ? -8.691 2.931 1.675 1.00 78.69 68 SER A N 1
ATOM 524 C CA . SER A 1 68 ? -9.972 2.981 2.381 1.00 78.69 68 SER A CA 1
ATOM 525 C C . SER A 1 68 ? -10.235 1.662 3.106 1.00 78.69 68 SER A C 1
ATOM 527 O O . SER A 1 68 ? -9.833 0.602 2.630 1.00 78.69 68 SER A O 1
ATOM 529 N N . THR A 1 69 ? -10.979 1.702 4.214 1.00 80.75 69 THR A N 1
ATOM 530 C CA . THR A 1 69 ? -11.382 0.491 4.950 1.00 80.75 69 THR A CA 1
ATOM 531 C C . THR A 1 69 ? -12.056 -0.536 4.041 1.00 80.75 69 THR A C 1
ATOM 533 O O . THR A 1 69 ? -11.804 -1.723 4.180 1.00 80.75 69 THR A O 1
ATOM 536 N N . PHE A 1 70 ? -12.851 -0.098 3.058 1.00 82.38 70 PHE A N 1
ATOM 537 C CA . PHE A 1 70 ? -13.466 -1.000 2.083 1.00 82.38 70 PHE A CA 1
ATOM 538 C C . PHE A 1 70 ? -12.424 -1.788 1.275 1.00 82.38 70 PHE A C 1
ATOM 540 O O . PHE A 1 70 ? -12.492 -3.012 1.226 1.00 82.38 70 PHE A O 1
ATOM 547 N N . VAL A 1 71 ? -11.443 -1.100 0.679 1.00 80.69 71 VAL A N 1
ATOM 548 C CA . VAL A 1 71 ? -10.392 -1.743 -0.131 1.00 80.69 71 VAL A CA 1
ATOM 549 C C . VAL A 1 71 ? -9.564 -2.702 0.723 1.00 80.69 71 VAL A C 1
ATOM 551 O O . VAL A 1 71 ? -9.294 -3.821 0.294 1.00 80.69 71 VAL A O 1
ATOM 554 N N . LEU A 1 72 ? -9.214 -2.298 1.945 1.00 82.81 72 LEU A N 1
ATOM 555 C CA . LEU A 1 72 ? -8.450 -3.142 2.866 1.00 82.81 72 LEU A CA 1
ATOM 556 C C . LEU A 1 72 ? -9.237 -4.386 3.288 1.00 82.81 72 LEU A C 1
ATOM 558 O O . LEU A 1 72 ? -8.696 -5.485 3.223 1.00 82.81 72 LEU A O 1
ATOM 562 N N . ASN A 1 73 ? -10.525 -4.239 3.604 1.00 84.56 73 ASN A N 1
ATOM 563 C CA . ASN A 1 73 ? -11.388 -5.369 3.950 1.00 84.56 73 ASN A CA 1
ATOM 564 C C . ASN A 1 73 ? -11.538 -6.358 2.785 1.00 84.56 73 ASN A C 1
ATOM 566 O O . ASN A 1 73 ? -11.586 -7.563 3.011 1.00 84.56 73 ASN A O 1
ATOM 570 N N . VAL A 1 74 ? -11.607 -5.875 1.539 1.00 84.00 74 VAL A N 1
ATOM 571 C CA . VAL A 1 74 ? -11.654 -6.739 0.346 1.00 84.00 74 VAL A CA 1
ATOM 572 C C . VAL A 1 74 ? -10.352 -7.531 0.206 1.00 84.00 74 VAL A C 1
ATOM 574 O O . VAL A 1 74 ? -10.397 -8.748 0.028 1.00 84.00 74 VAL A O 1
ATOM 577 N N . LEU A 1 75 ? -9.199 -6.867 0.320 1.00 82.75 75 LEU A N 1
ATOM 578 C CA . LEU A 1 75 ? -7.882 -7.513 0.245 1.00 82.75 75 LEU A CA 1
ATOM 579 C C . LEU A 1 75 ? -7.714 -8.587 1.324 1.00 82.75 75 LEU A C 1
ATOM 581 O O . LEU A 1 75 ? -7.300 -9.708 1.026 1.00 82.75 75 LEU A O 1
ATOM 585 N N . GLU A 1 76 ? -8.092 -8.258 2.559 1.00 83.50 76 GLU A N 1
ATOM 586 C CA . GLU A 1 76 ? -8.042 -9.176 3.694 1.00 83.50 76 GLU A CA 1
ATOM 587 C C . GLU A 1 76 ? -8.988 -10.370 3.504 1.00 83.50 76 GLU A C 1
ATOM 589 O O . GLU A 1 76 ? -8.570 -11.517 3.672 1.00 83.50 76 GLU A O 1
ATOM 594 N N . TYR A 1 77 ? -10.237 -10.123 3.092 1.00 85.12 77 TYR A N 1
ATOM 595 C CA . TYR A 1 77 ? -11.246 -11.167 2.894 1.00 85.12 77 TYR A CA 1
ATOM 596 C C . TYR A 1 77 ? -10.810 -12.202 1.854 1.00 85.12 77 TYR A C 1
ATOM 598 O O . TYR A 1 77 ? -10.884 -13.407 2.101 1.00 85.12 77 TYR A O 1
ATOM 606 N N . TYR A 1 78 ? -10.320 -11.739 0.702 1.00 82.62 78 TYR A N 1
ATOM 607 C CA . TYR A 1 78 ? -9.856 -12.622 -0.369 1.00 82.62 78 TYR A CA 1
ATOM 608 C C . TYR A 1 78 ? -8.437 -13.155 -0.145 1.00 82.62 78 TYR A C 1
ATOM 610 O O . TYR A 1 78 ? -7.991 -14.006 -0.912 1.00 82.62 78 TYR A O 1
ATOM 618 N N . ARG A 1 79 ? -7.737 -12.688 0.900 1.00 77.44 79 ARG A N 1
ATOM 619 C CA . ARG A 1 79 ? -6.335 -13.024 1.197 1.00 77.44 79 ARG A CA 1
ATOM 620 C C . ARG A 1 79 ? -5.415 -12.798 -0.002 1.00 77.44 79 ARG A C 1
ATOM 622 O O . ARG A 1 79 ? -4.542 -13.613 -0.295 1.00 77.44 79 ARG A O 1
ATOM 629 N N . VAL A 1 80 ? -5.632 -11.687 -0.699 1.00 76.81 80 VAL A N 1
ATOM 630 C CA . VAL A 1 80 ? -4.816 -11.277 -1.843 1.00 76.81 80 VAL A CA 1
ATOM 631 C C . VAL A 1 80 ? -4.033 -10.018 -1.503 1.00 76.81 80 VAL A C 1
ATOM 633 O O . VAL A 1 80 ? -4.522 -9.105 -0.840 1.00 76.81 80 VAL A O 1
ATOM 636 N N . SER A 1 81 ? -2.796 -9.966 -1.977 1.00 73.19 81 SER A N 1
ATOM 637 C CA . SER A 1 81 ? -1.970 -8.765 -1.932 1.00 73.19 81 SER A CA 1
ATOM 638 C C . SER A 1 81 ? -2.442 -7.742 -2.962 1.00 73.19 81 SER A C 1
ATOM 640 O O . SER A 1 81 ? -3.027 -8.076 -3.995 1.00 73.19 81 SER A O 1
ATOM 642 N N . PHE A 1 82 ? -2.112 -6.476 -2.717 1.00 71.50 82 PHE A N 1
ATOM 643 C CA . PHE A 1 82 ? -2.492 -5.385 -3.609 1.00 71.50 82 PHE A CA 1
ATOM 644 C C . PHE A 1 82 ? -1.958 -5.584 -5.041 1.00 71.50 82 PHE A C 1
ATOM 646 O O . PHE A 1 82 ? -2.667 -5.345 -6.013 1.00 71.50 82 PHE A O 1
ATOM 653 N N . GLY A 1 83 ? -0.733 -6.104 -5.178 1.00 67.62 83 GLY A N 1
ATOM 654 C CA . GLY A 1 83 ? -0.109 -6.362 -6.482 1.00 67.62 83 GLY A CA 1
ATOM 655 C C . GLY A 1 83 ? -0.715 -7.533 -7.265 1.00 67.62 83 GLY A C 1
ATOM 656 O O . GLY A 1 83 ? -0.482 -7.632 -8.468 1.00 67.62 83 GLY A O 1
ATOM 657 N N . GLN A 1 84 ? -1.499 -8.404 -6.617 1.00 69.56 84 GLN A N 1
ATOM 658 C CA . GLN A 1 84 ? -2.261 -9.463 -7.293 1.00 69.56 84 GLN A CA 1
ATOM 659 C C . GLN A 1 84 ? -3.558 -8.935 -7.913 1.00 69.56 84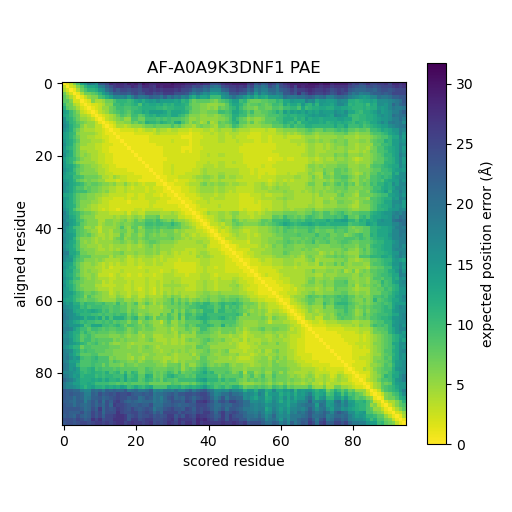 GLN A C 1
ATOM 661 O O . GLN A 1 84 ? -4.126 -9.582 -8.796 1.00 69.56 84 GLN A O 1
ATOM 666 N N . ILE A 1 85 ? -4.013 -7.745 -7.508 1.00 71.38 85 ILE A N 1
ATOM 667 C CA . ILE A 1 85 ? -5.083 -7.048 -8.208 1.00 71.38 85 ILE A CA 1
ATOM 668 C C . ILE A 1 85 ? -4.472 -6.456 -9.482 1.00 71.38 85 ILE A C 1
ATOM 670 O O . ILE A 1 85 ? -3.744 -5.469 -9.453 1.00 71.38 85 ILE A O 1
ATOM 674 N N . HIS A 1 86 ? -4.728 -7.123 -10.608 1.00 60.03 86 HIS A N 1
ATOM 675 C CA . HIS A 1 86 ? -4.163 -6.821 -11.923 1.00 60.03 86 HIS A CA 1
ATOM 676 C C . HIS A 1 86 ? -4.094 -5.299 -12.219 1.00 60.03 86 HIS A C 1
ATOM 678 O O . HIS A 1 86 ? -5.130 -4.630 -12.125 1.00 60.03 86 HIS A O 1
ATOM 684 N N . PRO A 1 87 ? -2.946 -4.745 -12.671 1.00 56.06 87 PRO A N 1
ATOM 685 C CA . PRO A 1 87 ? -2.789 -3.304 -12.919 1.00 56.06 87 PRO A CA 1
ATOM 686 C C . PRO A 1 87 ? -3.836 -2.731 -13.894 1.00 56.06 87 PRO A C 1
ATOM 688 O O . PRO A 1 87 ? -4.410 -1.673 -13.647 1.00 56.06 87 PRO A O 1
ATOM 691 N N . ASN A 1 88 ? -4.189 -3.472 -14.955 1.00 54.97 88 ASN A N 1
ATOM 692 C CA . ASN A 1 88 ? -5.236 -3.042 -15.905 1.00 54.97 88 ASN A CA 1
ATOM 693 C C . ASN A 1 88 ? -6.674 -3.246 -15.386 1.00 54.97 88 ASN A C 1
ATOM 695 O O . ASN A 1 88 ? -7.624 -2.823 -16.041 1.00 54.97 88 ASN A O 1
ATOM 699 N N . GLY A 1 89 ? -6.852 -3.937 -14.255 1.00 48.34 89 GLY A N 1
ATOM 700 C CA . GLY A 1 89 ? -8.158 -4.165 -13.635 1.00 48.34 89 GLY A CA 1
ATOM 701 C C . GLY A 1 89 ? -8.620 -2.963 -12.812 1.00 48.34 89 GLY A C 1
ATOM 702 O O . GLY A 1 89 ? -9.784 -2.582 -12.901 1.00 48.34 89 GLY A O 1
ATOM 703 N N . MET A 1 90 ? -7.703 -2.314 -12.081 1.00 49.22 90 MET A N 1
ATOM 704 C CA . MET A 1 90 ? -8.011 -1.102 -11.305 1.00 49.22 90 MET A CA 1
ATOM 705 C C . MET A 1 90 ? -7.882 0.203 -12.091 1.00 49.22 90 MET A C 1
ATOM 707 O O . MET A 1 90 ? -8.584 1.154 -11.769 1.00 49.22 90 MET A O 1
ATOM 711 N N . ALA A 1 91 ? -7.098 0.239 -13.176 1.00 48.25 91 ALA A N 1
ATOM 712 C CA . ALA A 1 91 ? -7.061 1.386 -14.094 1.00 48.25 91 ALA A CA 1
ATOM 713 C C . ALA A 1 91 ? -8.417 1.687 -14.777 1.00 48.25 91 ALA A C 1
ATOM 715 O O . ALA A 1 91 ? -8.572 2.729 -15.402 1.00 48.25 91 ALA A O 1
ATOM 716 N N . ARG A 1 92 ? -9.400 0.776 -14.679 1.00 41.28 92 ARG A N 1
ATOM 717 C CA . ARG A 1 92 ? -10.760 0.949 -15.220 1.00 41.28 92 ARG A CA 1
ATOM 718 C C . ARG A 1 92 ? -11.756 1.560 -14.229 1.00 41.28 92 ARG A C 1
ATOM 720 O O . ARG A 1 92 ? -12.915 1.729 -14.596 1.00 41.28 92 ARG A O 1
ATOM 727 N N . VAL A 1 93 ? -11.335 1.880 -13.003 1.00 39.72 93 VAL A N 1
ATOM 728 C CA . VAL A 1 93 ? -12.164 2.585 -12.012 1.00 39.72 93 VAL A CA 1
ATOM 729 C C . VAL A 1 93 ? -11.594 3.983 -11.800 1.00 39.72 93 VAL A C 1
ATOM 731 O O . VAL A 1 93 ? -11.050 4.319 -10.753 1.00 39.72 93 VAL A O 1
ATOM 734 N N . THR A 1 94 ? -11.714 4.800 -12.833 1.00 35.94 94 THR A N 1
ATOM 735 C CA . THR A 1 94 ? -11.530 6.248 -12.759 1.00 35.94 94 THR A CA 1
ATOM 736 C C . THR A 1 94 ? -12.797 6.861 -13.341 1.00 35.94 94 THR A C 1
ATOM 738 O O . THR A 1 94 ? -13.161 6.547 -14.474 1.00 35.94 94 THR A O 1
ATOM 741 N N . PHE A 1 95 ? -13.507 7.640 -12.521 1.00 34.84 95 PHE A N 1
ATOM 742 C CA . PHE A 1 95 ? -14.568 8.539 -12.980 1.00 34.84 95 PHE A CA 1
ATOM 743 C C . PHE A 1 95 ? -13.951 9.746 -13.685 1.00 34.84 95 PHE A C 1
ATOM 745 O O . PHE A 1 95 ? -12.846 10.158 -13.256 1.00 34.84 95 PHE A O 1
#

Radius of gyration: 13.46 Å; Cα contacts (8 Å, |Δi|>4): 71; chains: 1; bounding box: 30×25×34 Å

InterPro domains:
  IPR007321 Transposase (putative), gypsy type [PF04195] (60-93)

Organism: Helianthus annuus (NCBI:txid4232)